Protein AF-A0A353WJ53-F1 (afdb_monomer_lite)

Radius of gyration: 14.91 Å; chains: 1; bounding box: 35×19×39 Å

Foldseek 3Di:
DQPVDPVSVVVLVVQLQVVLCVVQVHDDLCVQQVVDDPPDPVSVVSVVVSVVSSVVSNVVSCVVPDPDDPD

Structure (mmCIF, N/CA/C/O backbone):
data_AF-A0A353WJ53-F1
#
_entry.id   AF-A0A353WJ53-F1
#
loop_
_atom_site.group_PDB
_atom_site.id
_atom_site.type_symbol
_atom_site.label_atom_id
_atom_site.label_alt_id
_atom_site.label_comp_id
_atom_site.label_asym_id
_atom_site.label_entity_id
_atom_site.label_seq_id
_atom_site.pdbx_PDB_ins_code
_atom_si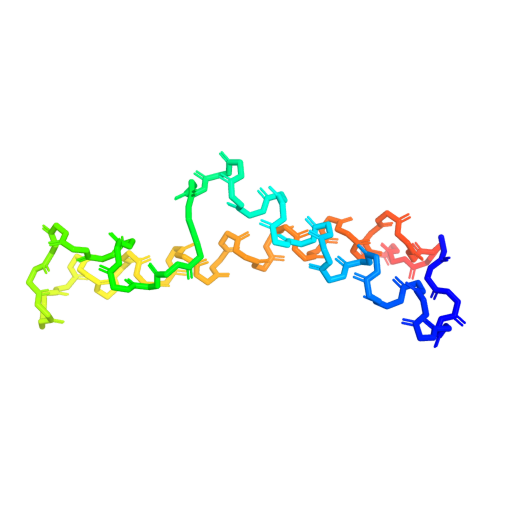te.Cartn_x
_atom_site.Cartn_y
_atom_site.Cartn_z
_atom_site.occupancy
_atom_site.B_iso_or_equiv
_atom_site.auth_seq_id
_atom_site.auth_comp_id
_atom_site.auth_asym_id
_atom_site.auth_atom_id
_atom_site.pdbx_PDB_model_num
ATOM 1 N N . ASP A 1 1 ? 13.793 3.663 -17.214 1.00 61.59 1 ASP A N 1
ATOM 2 C CA . ASP A 1 1 ? 13.355 2.587 -18.123 1.00 61.59 1 ASP A CA 1
ATOM 3 C C . ASP A 1 1 ? 13.705 1.231 -17.541 1.00 61.59 1 ASP A C 1
ATOM 5 O O . ASP A 1 1 ? 14.875 0.875 -17.430 1.00 61.59 1 ASP A O 1
ATOM 9 N N . ILE A 1 2 ? 12.678 0.498 -17.108 1.00 68.25 2 ILE A N 1
ATOM 10 C CA . ILE A 1 2 ? 12.800 -0.900 -16.687 1.00 68.25 2 ILE A CA 1
ATOM 11 C C . ILE A 1 2 ? 12.801 -1.730 -17.971 1.00 68.25 2 ILE A C 1
ATOM 13 O O . ILE A 1 2 ? 11.749 -2.053 -18.510 1.00 68.25 2 ILE A O 1
ATOM 17 N N . ASN A 1 3 ? 13.982 -2.075 -18.478 1.00 68.44 3 ASN A N 1
ATOM 18 C CA . ASN A 1 3 ? 14.137 -2.755 -19.773 1.00 68.44 3 ASN A CA 1
ATOM 19 C C . ASN A 1 3 ? 13.857 -4.271 -19.703 1.00 68.44 3 ASN A C 1
ATOM 21 O O . ASN A 1 3 ? 14.446 -5.057 -20.439 1.00 68.44 3 ASN A O 1
ATOM 25 N N . GLY A 1 4 ? 13.014 -4.707 -18.762 1.00 72.31 4 GLY A N 1
ATOM 26 C CA . GLY A 1 4 ? 12.655 -6.115 -18.564 1.00 72.31 4 GLY A CA 1
ATOM 27 C C . GLY A 1 4 ? 13.777 -7.014 -18.027 1.00 72.31 4 GLY A C 1
ATOM 28 O O . GLY A 1 4 ? 13.553 -8.209 -17.842 1.00 72.31 4 GLY A O 1
ATOM 29 N N . SER A 1 5 ? 14.972 -6.482 -17.737 1.00 85.31 5 SER A N 1
ATOM 30 C CA . SER A 1 5 ? 16.045 -7.292 -17.158 1.00 85.31 5 SER A CA 1
ATOM 31 C C . SER A 1 5 ? 15.671 -7.753 -15.736 1.00 85.31 5 SER A C 1
ATOM 33 O O . SER A 1 5 ? 15.057 -6.992 -14.978 1.00 85.31 5 SER A O 1
ATOM 35 N N . PRO A 1 6 ? 16.073 -8.965 -15.299 1.00 86.88 6 PRO A N 1
ATOM 36 C CA . PRO A 1 6 ? 15.759 -9.450 -13.952 1.00 86.88 6 PRO A CA 1
ATOM 37 C C . PRO A 1 6 ? 16.250 -8.524 -12.830 1.00 86.88 6 PRO A C 1
ATOM 39 O O . PRO A 1 6 ? 15.666 -8.486 -11.746 1.00 86.88 6 PRO A O 1
ATOM 42 N N . LYS A 1 7 ? 17.337 -7.782 -13.075 1.00 89.56 7 LYS A N 1
ATOM 43 C CA . LYS A 1 7 ? 17.895 -6.814 -12.128 1.00 89.56 7 LYS A CA 1
ATOM 44 C C . LYS A 1 7 ? 17.000 -5.580 -12.006 1.00 89.56 7 LYS A C 1
ATOM 46 O O . LYS A 1 7 ? 16.720 -5.157 -10.886 1.00 89.56 7 LYS A O 1
ATOM 51 N N . ASP A 1 8 ? 16.518 -5.052 -13.126 1.00 87.62 8 ASP A N 1
ATOM 52 C CA . ASP A 1 8 ? 15.687 -3.845 -13.147 1.00 87.62 8 ASP A CA 1
ATOM 53 C C . ASP A 1 8 ? 14.304 -4.113 -12.546 1.00 87.62 8 ASP A C 1
ATOM 55 O O . ASP A 1 8 ? 13.811 -3.314 -11.752 1.00 87.62 8 ASP A O 1
ATOM 59 N N . VAL A 1 9 ? 13.721 -5.287 -12.819 1.00 87.56 9 VAL A N 1
ATOM 60 C CA . VAL A 1 9 ? 12.450 -5.715 -12.206 1.00 87.56 9 VAL A CA 1
ATOM 61 C C . VAL A 1 9 ? 12.582 -5.827 -10.684 1.00 87.56 9 VAL A C 1
ATOM 63 O O . VAL A 1 9 ? 11.716 -5.355 -9.947 1.00 87.56 9 VAL A O 1
ATOM 66 N N . LYS A 1 10 ? 13.690 -6.393 -10.182 1.00 91.62 10 LYS A N 1
ATOM 67 C CA . LYS A 1 10 ? 13.960 -6.454 -8.735 1.00 91.62 10 LYS A CA 1
ATOM 68 C C . LYS A 1 10 ? 14.109 -5.064 -8.118 1.00 91.62 10 LYS A C 1
ATOM 70 O O . LYS A 1 10 ? 13.629 -4.841 -7.007 1.00 91.62 10 LYS A O 1
ATOM 75 N N . LEU A 1 11 ? 14.759 -4.136 -8.819 1.00 91.75 11 LEU A N 1
ATOM 76 C CA . LEU A 1 11 ? 14.931 -2.766 -8.340 1.00 91.75 11 LEU A CA 1
ATOM 77 C C . LEU A 1 11 ? 13.592 -2.015 -8.286 1.00 91.75 11 LEU A C 1
ATOM 79 O O . LEU A 1 11 ? 13.309 -1.352 -7.290 1.00 91.75 11 LEU A O 1
ATOM 83 N N . ALA A 1 12 ? 12.738 -2.188 -9.296 1.00 91.62 12 ALA A N 1
ATOM 84 C CA . ALA A 1 12 ? 11.389 -1.628 -9.320 1.00 91.62 12 ALA A CA 1
ATOM 85 C C . ALA A 1 12 ? 10.505 -2.195 -8.198 1.00 91.62 12 ALA A C 1
ATOM 87 O O . ALA A 1 12 ? 9.852 -1.439 -7.480 1.00 91.62 12 ALA A O 1
ATOM 88 N N . ALA A 1 13 ? 10.549 -3.513 -7.973 1.00 93.69 13 ALA A N 1
ATOM 89 C CA . ALA A 1 13 ? 9.836 -4.153 -6.867 1.00 93.69 13 ALA A CA 1
ATOM 90 C C . ALA A 1 13 ? 10.313 -3.637 -5.498 1.00 93.69 13 ALA A C 1
ATOM 92 O O . ALA A 1 13 ? 9.504 -3.393 -4.601 1.00 93.69 13 ALA A O 1
ATOM 93 N N . LYS A 1 14 ? 11.625 -3.415 -5.339 1.00 96.06 14 LYS A N 1
ATOM 94 C CA . LYS A 1 14 ? 12.181 -2.784 -4.138 1.00 96.06 14 LYS A CA 1
ATOM 95 C C . LYS A 1 14 ? 11.658 -1.357 -3.961 1.00 96.06 14 LYS A C 1
ATOM 97 O O . LYS A 1 14 ? 11.239 -1.017 -2.858 1.00 96.06 14 LYS A O 1
ATOM 102 N N . LYS A 1 15 ? 11.636 -0.554 -5.031 1.00 95.56 15 LYS A N 1
ATOM 103 C CA . LYS A 1 15 ? 11.108 0.818 -4.998 1.00 95.56 15 LYS A CA 1
ATOM 104 C C . LYS A 1 15 ? 9.640 0.843 -4.569 1.00 95.56 15 LYS A C 1
ATOM 106 O O . LYS A 1 15 ? 9.304 1.606 -3.673 1.00 95.56 15 LYS A O 1
ATOM 111 N N . LEU A 1 16 ? 8.806 -0.051 -5.108 1.00 96.88 16 LEU A N 1
ATOM 112 C CA . LEU A 1 16 ? 7.400 -0.194 -4.707 1.00 96.88 16 LEU A CA 1
ATOM 113 C C . LEU A 1 16 ? 7.256 -0.439 -3.199 1.00 96.88 16 LEU A C 1
ATOM 115 O O . LEU A 1 16 ? 6.476 0.236 -2.533 1.00 96.88 16 LEU A O 1
ATOM 119 N N . ILE A 1 17 ? 8.031 -1.375 -2.643 1.00 97.75 17 ILE A N 1
ATOM 120 C CA . ILE A 1 17 ? 7.999 -1.685 -1.206 1.00 97.75 17 ILE A CA 1
ATOM 121 C C . ILE A 1 17 ? 8.454 -0.486 -0.369 1.00 97.75 17 ILE A C 1
ATOM 123 O O . ILE A 1 17 ? 7.828 -0.168 0.646 1.00 97.75 17 ILE A O 1
ATOM 127 N N . ASP A 1 18 ? 9.557 0.148 -0.761 1.00 98.00 18 ASP A N 1
ATOM 128 C CA . ASP A 1 18 ? 10.153 1.247 -0.006 1.00 98.00 18 ASP A CA 1
ATOM 129 C C . ASP A 1 18 ? 9.248 2.493 -0.038 1.00 98.00 18 ASP A C 1
ATOM 131 O O . ASP A 1 18 ? 9.044 3.126 1.000 1.00 98.00 18 ASP A O 1
ATOM 135 N N . ASP A 1 19 ? 8.626 2.799 -1.180 1.00 97.75 19 ASP A N 1
ATOM 136 C CA . ASP A 1 19 ? 7.694 3.920 -1.326 1.00 97.75 19 ASP A CA 1
ATOM 137 C C . ASP A 1 19 ? 6.356 3.651 -0.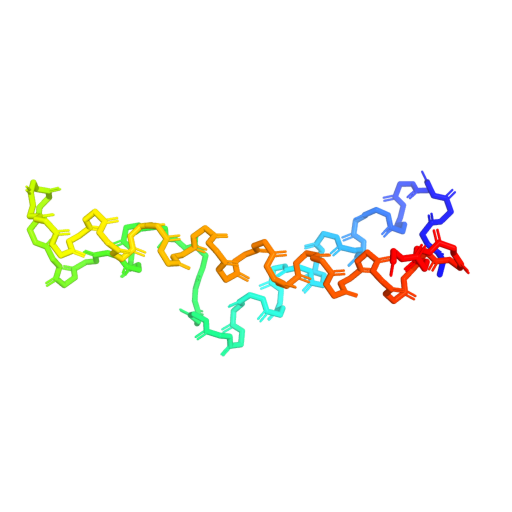619 1.00 97.75 19 ASP A C 1
ATOM 139 O O . ASP A 1 19 ? 5.886 4.502 0.139 1.00 97.75 19 ASP A O 1
ATOM 143 N N . PHE A 1 20 ? 5.798 2.440 -0.723 1.00 98.38 20 PHE A N 1
ATOM 144 C CA . PHE A 1 20 ? 4.596 2.061 0.032 1.00 98.38 20 PHE A CA 1
ATOM 145 C C . PHE A 1 20 ? 4.805 2.182 1.552 1.00 98.38 20 PHE A C 1
ATOM 147 O O . PHE A 1 20 ? 3.934 2.661 2.284 1.00 98.38 20 PHE A O 1
ATOM 154 N N . LYS A 1 21 ? 5.994 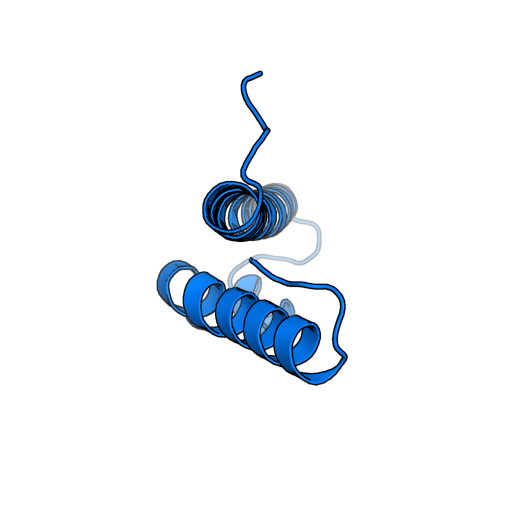1.823 2.055 1.00 98.19 21 LYS A N 1
ATOM 155 C CA . LYS A 1 21 ? 6.344 1.999 3.473 1.00 98.19 21 LYS A CA 1
ATOM 156 C C . LYS A 1 21 ? 6.446 3.466 3.895 1.00 98.19 21 LYS A C 1
ATOM 158 O O . LYS A 1 21 ? 6.219 3.750 5.069 1.00 98.19 21 LYS A O 1
ATOM 163 N N . LYS A 1 22 ? 6.733 4.420 3.006 1.00 97.81 22 LYS A N 1
ATOM 164 C CA . LYS A 1 22 ? 6.697 5.850 3.376 1.00 97.81 22 LYS A CA 1
ATOM 165 C C . LYS A 1 22 ? 5.276 6.276 3.757 1.00 97.81 22 LYS A C 1
ATOM 167 O O . LYS A 1 22 ? 5.112 6.958 4.776 1.00 97.81 22 LYS A O 1
ATOM 172 N N . VAL A 1 23 ? 4.285 5.772 3.013 1.00 95.94 23 VAL A N 1
ATOM 173 C CA . VAL A 1 23 ? 2.846 6.014 3.214 1.00 95.94 23 VAL A CA 1
ATOM 174 C C . VAL A 1 23 ? 2.302 5.237 4.420 1.00 95.94 23 VAL A C 1
ATOM 176 O O . VAL A 1 23 ? 1.707 5.823 5.321 1.00 95.94 23 VAL A O 1
ATOM 179 N N . ARG A 1 24 ? 2.544 3.919 4.489 1.00 95.31 24 ARG A N 1
ATOM 180 C CA . ARG A 1 24 ? 1.878 3.004 5.443 1.00 95.31 24 ARG A CA 1
ATOM 181 C C . ARG A 1 24 ? 2.781 2.402 6.527 1.00 95.31 24 ARG A C 1
ATOM 183 O O . ARG A 1 24 ? 2.306 1.638 7.363 1.00 95.31 24 ARG A O 1
ATOM 190 N N . LYS A 1 25 ? 4.073 2.746 6.557 1.00 96.69 25 LYS A N 1
ATOM 191 C CA . LYS A 1 25 ? 5.126 2.294 7.506 1.00 96.69 25 LYS A CA 1
ATOM 192 C C . LYS A 1 25 ? 5.509 0.812 7.449 1.00 96.69 25 LYS A C 1
ATOM 194 O O . LYS A 1 25 ? 6.656 0.474 7.723 1.00 96.69 25 LYS A O 1
ATOM 199 N N . THR A 1 26 ? 4.600 -0.080 7.068 1.00 97.44 26 THR A N 1
ATOM 200 C CA . THR A 1 26 ? 4.842 -1.525 6.950 1.00 97.44 26 THR A CA 1
ATOM 201 C C . THR A 1 26 ? 4.058 -2.121 5.784 1.00 97.44 26 THR A C 1
ATOM 203 O O . THR A 1 26 ? 3.124 -1.508 5.282 1.00 97.44 26 THR A O 1
ATOM 206 N N . THR A 1 27 ? 4.432 -3.328 5.362 1.00 97.75 27 THR A N 1
ATOM 207 C CA . THR A 1 27 ? 3.747 -4.106 4.316 1.00 97.75 27 THR A CA 1
ATOM 208 C C . THR A 1 27 ? 2.847 -5.209 4.878 1.00 97.75 27 THR A C 1
ATOM 210 O O . THR A 1 27 ? 2.093 -5.832 4.137 1.00 97.75 27 THR A O 1
ATOM 213 N N . CYS A 1 28 ? 2.904 -5.482 6.185 1.00 97.69 28 CYS A N 1
ATOM 214 C CA . CYS A 1 28 ? 2.128 -6.559 6.797 1.00 97.69 28 CYS A CA 1
ATOM 215 C C . CYS A 1 28 ? 0.659 -6.146 6.986 1.00 97.69 28 CYS A C 1
ATOM 217 O O . CYS A 1 28 ? 0.351 -5.308 7.834 1.00 97.69 28 CYS A O 1
ATOM 219 N N . CYS A 1 29 ? -0.266 -6.779 6.256 1.00 95.81 29 CYS A N 1
ATOM 220 C CA . CYS A 1 29 ? -1.700 -6.467 6.322 1.00 95.81 29 CYS A CA 1
ATOM 221 C C . CYS A 1 29 ? -2.303 -6.652 7.727 1.00 95.81 29 CYS A C 1
ATOM 223 O O . CYS A 1 29 ? -3.192 -5.894 8.121 1.00 95.81 29 CYS A O 1
ATOM 225 N N . LYS A 1 30 ? -1.785 -7.605 8.519 1.00 96.62 30 LYS A N 1
ATOM 226 C CA . LYS A 1 30 ? -2.183 -7.796 9.922 1.00 96.62 30 LYS A CA 1
ATOM 227 C C . LYS A 1 30 ? -1.851 -6.563 10.758 1.00 96.62 30 LYS A C 1
ATOM 229 O O . LYS A 1 30 ? -2.707 -6.096 11.495 1.00 96.62 30 LYS A O 1
ATOM 234 N N . ALA A 1 31 ? -0.652 -6.003 10.604 1.00 97.75 31 ALA A N 1
ATOM 235 C CA . ALA A 1 31 ? -0.255 -4.786 11.311 1.00 97.75 31 ALA A CA 1
ATOM 236 C C . ALA A 1 31 ? -1.066 -3.566 10.840 1.00 97.75 31 ALA A C 1
ATOM 238 O O . ALA A 1 31 ? -1.562 -2.801 11.660 1.00 97.75 31 ALA A O 1
ATOM 239 N N . LEU A 1 32 ? -1.276 -3.426 9.526 1.00 97.88 32 LEU A N 1
ATOM 240 C CA . LEU A 1 32 ? -2.037 -2.313 8.940 1.00 97.88 32 LEU A CA 1
ATOM 241 C C . LEU A 1 32 ? -3.530 -2.313 9.302 1.00 97.88 32 LEU A C 1
ATOM 243 O O . LEU A 1 32 ? -4.186 -1.278 9.195 1.00 97.88 32 LEU A O 1
ATOM 247 N N . SER A 1 33 ? -4.083 -3.459 9.704 1.00 97.62 33 SER A N 1
ATOM 248 C CA . SER A 1 33 ? -5.494 -3.603 10.083 1.00 97.62 33 SER A CA 1
ATOM 249 C C . SER A 1 33 ? -5.711 -3.904 11.568 1.00 97.62 33 SER A C 1
ATOM 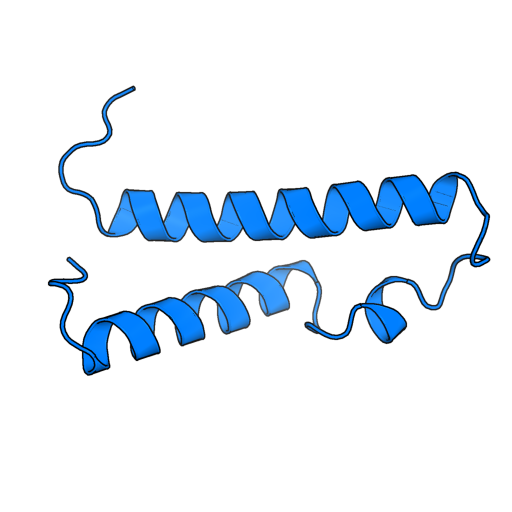251 O O . SER A 1 33 ? -6.852 -4.096 11.973 1.00 97.62 33 SER A O 1
ATOM 253 N N . ALA A 1 34 ? -4.652 -3.894 12.388 1.00 97.19 34 ALA A N 1
ATOM 254 C CA . ALA A 1 34 ? -4.684 -4.350 13.783 1.00 97.19 34 ALA A CA 1
ATOM 255 C C . ALA A 1 34 ? -5.638 -3.563 14.700 1.00 97.19 34 ALA A C 1
ATOM 257 O O . ALA A 1 34 ? -6.052 -4.082 15.72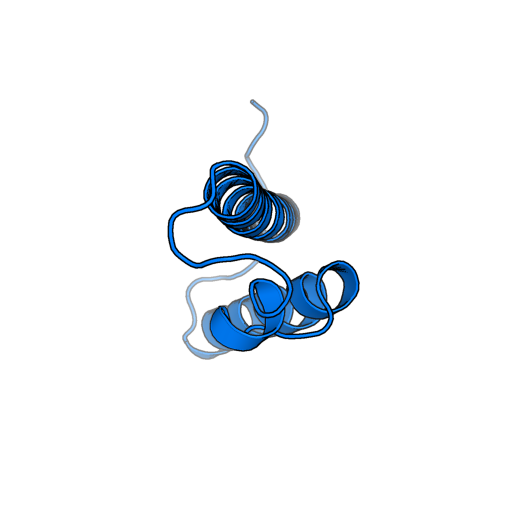9 1.00 97.19 34 ALA A O 1
ATOM 258 N N . LYS A 1 35 ? -5.977 -2.320 14.341 1.00 96.81 35 LYS A N 1
ATOM 259 C CA . LYS A 1 35 ? -6.855 -1.445 15.135 1.00 96.81 35 LYS A CA 1
ATOM 260 C C . LYS A 1 35 ? -8.353 -1.622 14.857 1.00 96.81 35 LYS A C 1
ATOM 262 O O . LYS A 1 35 ? -9.151 -0.918 15.463 1.00 96.81 35 LYS A O 1
ATOM 267 N N . TYR A 1 36 ? -8.727 -2.493 13.922 1.00 97.56 36 TYR A N 1
ATOM 268 C CA . TYR A 1 36 ? -10.119 -2.705 13.529 1.00 97.56 36 TYR A CA 1
ATOM 269 C C . TYR A 1 36 ? -10.565 -4.132 13.836 1.00 97.56 36 TYR A C 1
ATOM 271 O O . TYR A 1 36 ? -9.775 -5.069 13.708 1.00 97.56 36 TYR A O 1
ATOM 279 N N . ASP A 1 37 ? -11.845 -4.300 14.164 1.00 97.44 37 ASP A N 1
ATOM 280 C CA . ASP A 1 37 ? -12.449 -5.627 14.262 1.00 97.44 37 ASP A CA 1
ATOM 281 C C . ASP A 1 37 ? -12.537 -6.293 12.876 1.00 97.44 37 ASP A C 1
ATOM 283 O O . ASP A 1 37 ? -12.700 -5.630 11.848 1.00 97.44 37 ASP A O 1
ATOM 287 N N . PHE A 1 38 ? -12.390 -7.618 12.824 1.00 92.88 38 PHE A N 1
ATOM 288 C CA . PHE A 1 38 ? -12.180 -8.353 11.579 1.00 92.88 38 PHE A CA 1
ATOM 289 C C . PHE A 1 38 ? -13.335 -8.177 10.583 1.00 92.88 38 PHE A C 1
ATOM 291 O O . PHE A 1 38 ? -13.079 -8.025 9.385 1.00 92.88 38 PHE A O 1
ATOM 298 N N . ASN A 1 39 ? -14.570 -8.165 11.090 1.00 95.25 39 ASN A N 1
ATOM 299 C CA . ASN A 1 39 ? -15.802 -8.069 10.304 1.00 95.25 39 ASN A CA 1
ATOM 300 C C . ASN A 1 39 ? -16.365 -6.642 10.230 1.00 95.25 39 ASN A C 1
ATOM 302 O O . ASN A 1 39 ? -17.472 -6.443 9.729 1.00 95.25 39 ASN A O 1
ATOM 306 N N . SER A 1 40 ? -15.625 -5.649 10.725 1.00 98.06 40 SER A N 1
ATOM 307 C CA . SER A 1 40 ? -16.113 -4.277 10.783 1.00 98.06 40 SER A CA 1
ATOM 308 C C . SER A 1 40 ? -16.124 -3.621 9.387 1.00 98.06 40 SER A C 1
ATOM 310 O O . SER A 1 40 ? -15.198 -3.835 8.586 1.00 98.06 40 SER A O 1
ATOM 312 N N . PRO A 1 41 ? -17.135 -2.791 9.063 1.00 98.12 41 PRO A N 1
ATOM 313 C CA . PRO A 1 41 ? -17.149 -2.004 7.828 1.00 98.12 41 PRO A CA 1
ATOM 314 C C . PRO A 1 41 ? -15.916 -1.099 7.685 1.00 98.12 41 PRO A C 1
ATOM 316 O O . PRO A 1 41 ? -15.383 -0.929 6.588 1.00 98.12 41 PRO A O 1
ATOM 319 N N . GLU A 1 42 ? -15.404 -0.575 8.799 1.00 98.25 42 GLU A N 1
ATOM 320 C CA . GLU A 1 42 ? -14.211 0.275 8.845 1.00 98.25 42 GLU A CA 1
ATOM 321 C C . GLU A 1 42 ? -12.963 -0.503 8.429 1.00 98.25 42 GLU A C 1
ATOM 323 O O . GLU A 1 42 ? -12.124 0.023 7.691 1.00 98.25 42 GLU A O 1
ATOM 328 N N . ARG A 1 43 ? -12.844 -1.775 8.837 1.00 98.00 43 ARG A N 1
ATOM 329 C CA . ARG A 1 43 ? -11.747 -2.633 8.388 1.00 98.00 43 ARG A CA 1
ATOM 330 C C . ARG A 1 43 ? -11.814 -2.877 6.891 1.00 98.00 43 ARG A C 1
ATOM 332 O O . ARG A 1 43 ? -10.780 -2.810 6.227 1.00 98.00 43 ARG A O 1
ATOM 339 N N . ARG A 1 44 ? -13.013 -3.124 6.350 1.00 97.75 44 ARG A N 1
ATOM 340 C CA . ARG A 1 44 ? -13.214 -3.270 4.902 1.00 97.75 44 ARG A CA 1
ATOM 341 C C . ARG A 1 44 ? -12.760 -2.010 4.169 1.00 97.75 44 ARG A C 1
ATOM 343 O O . ARG A 1 44 ? -11.976 -2.124 3.230 1.00 97.75 44 ARG A O 1
ATOM 350 N N . GLN A 1 45 ? -13.179 -0.830 4.625 1.00 98.44 45 GLN A N 1
ATOM 351 C CA . GLN A 1 45 ? -12.755 0.434 4.022 1.00 98.44 45 GLN A CA 1
ATOM 352 C C . GLN A 1 45 ? -11.236 0.640 4.127 1.00 98.44 45 GLN A C 1
ATOM 354 O O . GLN A 1 45 ? -10.598 1.046 3.159 1.00 98.44 45 GLN A O 1
ATOM 359 N N . ASN A 1 46 ? -10.624 0.301 5.265 1.00 97.88 46 ASN A N 1
ATOM 360 C CA . ASN A 1 46 ? -9.172 0.358 5.424 1.00 97.88 46 ASN A CA 1
ATOM 361 C C . ASN A 1 46 ? -8.444 -0.570 4.438 1.00 97.88 46 ASN A C 1
ATOM 363 O O . ASN A 1 46 ? -7.452 -0.157 3.848 1.00 97.88 46 ASN A O 1
ATOM 367 N N . CYS A 1 47 ? -8.936 -1.793 4.229 1.00 97.81 47 CYS A N 1
ATOM 368 C CA . CYS A 1 47 ? -8.374 -2.720 3.244 1.00 97.81 47 CYS A CA 1
ATOM 369 C C . CYS A 1 47 ? -8.470 -2.174 1.813 1.00 97.81 47 CYS A C 1
ATOM 371 O O . CYS A 1 47 ? -7.497 -2.282 1.073 1.00 97.81 47 CYS A O 1
ATOM 373 N N . VAL A 1 48 ? -9.596 -1.550 1.442 1.00 98.19 48 VAL A N 1
ATOM 374 C CA . VAL A 1 48 ? -9.741 -0.871 0.141 1.00 98.19 48 VAL A CA 1
ATOM 375 C C . VAL A 1 48 ? -8.684 0.223 -0.001 1.00 98.19 48 VAL A C 1
ATOM 377 O O . VAL A 1 48 ? -7.939 0.222 -0.974 1.00 98.19 48 VAL A O 1
ATOM 380 N N . ASN A 1 49 ? -8.537 1.081 1.010 1.00 98.12 49 ASN A N 1
ATOM 381 C CA . ASN A 1 49 ? -7.559 2.168 0.972 1.00 98.12 49 ASN A CA 1
ATOM 382 C C . ASN A 1 49 ? -6.109 1.647 0.908 1.00 98.12 49 ASN A C 1
ATOM 384 O O . ASN A 1 49 ? -5.287 2.226 0.216 1.00 98.12 49 ASN A O 1
ATOM 388 N N . ILE A 1 50 ? -5.780 0.540 1.589 1.00 98.06 50 ILE A N 1
ATOM 389 C CA . ILE A 1 50 ? -4.448 -0.088 1.498 1.00 98.06 50 ILE A CA 1
ATOM 390 C C . ILE A 1 50 ? -4.125 -0.488 0.052 1.00 98.06 50 ILE A C 1
ATOM 392 O O . ILE A 1 50 ? -2.997 -0.287 -0.396 1.00 98.06 50 ILE A O 1
ATOM 396 N N . VAL A 1 51 ? -5.096 -1.065 -0.662 1.00 97.94 51 VAL A N 1
ATOM 397 C CA . VAL A 1 51 ? -4.919 -1.465 -2.064 1.00 97.94 51 VAL A CA 1
ATOM 398 C C . VAL A 1 51 ? -4.815 -0.238 -2.967 1.00 97.94 51 VAL A C 1
ATOM 400 O O . VAL A 1 51 ? -3.924 -0.208 -3.812 1.00 97.94 51 VAL A O 1
ATOM 403 N N . SER A 1 52 ? -5.659 0.778 -2.764 1.00 98.31 52 SER A N 1
ATOM 404 C CA . SER A 1 52 ? -5.597 2.033 -3.525 1.00 98.31 52 SER A CA 1
ATOM 405 C C . SER A 1 52 ? -4.235 2.715 -3.397 1.00 98.31 52 SER A C 1
ATOM 407 O O . SER A 1 52 ? -3.637 3.062 -4.410 1.00 98.31 52 SER A O 1
ATOM 409 N N . ASP A 1 53 ? -3.689 2.815 -2.184 1.00 98.00 53 ASP A N 1
ATOM 410 C CA . ASP A 1 53 ? -2.372 3.421 -1.966 1.00 98.00 53 ASP A CA 1
ATOM 411 C C . ASP A 1 53 ? -1.253 2.624 -2.654 1.00 98.00 53 ASP A C 1
ATOM 413 O O . ASP A 1 53 ? -0.317 3.194 -3.211 1.00 98.00 53 ASP A O 1
ATOM 417 N N . ALA A 1 54 ? -1.328 1.289 -2.625 1.00 97.88 54 ALA A N 1
ATOM 418 C CA . ALA A 1 54 ? -0.361 0.450 -3.329 1.00 97.88 54 ALA A CA 1
ATOM 419 C C . ALA A 1 54 ? -0.452 0.634 -4.853 1.00 97.88 54 ALA A C 1
ATOM 421 O O . ALA A 1 54 ? 0.581 0.653 -5.525 1.00 97.88 54 ALA A O 1
ATOM 422 N N . ALA A 1 55 ? -1.669 0.789 -5.387 1.00 98.00 55 ALA A N 1
ATOM 423 C CA . ALA A 1 55 ? -1.904 1.055 -6.801 1.00 98.00 55 ALA A CA 1
ATOM 424 C C . ALA A 1 55 ? -1.361 2.428 -7.220 1.00 98.00 55 ALA A C 1
ATOM 426 O O . ALA A 1 55 ? -0.691 2.509 -8.241 1.00 98.00 55 ALA A O 1
ATOM 427 N N . GLU A 1 56 ? -1.556 3.468 -6.408 1.00 97.69 56 GLU A N 1
ATOM 428 C CA . GLU A 1 56 ? -1.021 4.810 -6.672 1.00 97.69 56 GLU A CA 1
ATOM 429 C C . GLU A 1 56 ? 0.518 4.819 -6.695 1.00 97.69 56 GLU A C 1
ATOM 431 O O . GLU A 1 56 ? 1.138 5.372 -7.606 1.00 97.69 56 GLU A O 1
ATOM 436 N N . VAL A 1 57 ? 1.166 4.140 -5.738 1.00 97.25 57 VAL A N 1
ATOM 437 C CA . VAL A 1 57 ? 2.633 3.996 -5.740 1.00 97.25 57 VAL A CA 1
ATOM 438 C C . VAL A 1 57 ? 3.108 3.253 -6.990 1.00 97.25 57 VAL A C 1
ATOM 440 O O . VAL A 1 57 ? 4.098 3.654 -7.607 1.00 97.25 57 VAL A O 1
ATOM 443 N N . LEU A 1 58 ? 2.414 2.180 -7.377 1.00 95.44 58 LEU A N 1
ATOM 444 C CA . LEU A 1 58 ? 2.748 1.426 -8.581 1.00 95.44 58 LEU A CA 1
ATOM 445 C C . LEU A 1 58 ? 2.569 2.273 -9.844 1.00 95.44 58 LEU A C 1
ATOM 447 O O . LEU A 1 58 ? 3.451 2.271 -10.698 1.00 95.44 58 LEU A O 1
ATOM 451 N N . GLU A 1 59 ? 1.471 3.016 -9.950 1.00 94.88 59 GLU A N 1
ATOM 452 C CA . GLU A 1 59 ? 1.184 3.901 -11.077 1.00 94.88 59 GLU A CA 1
ATOM 453 C C . GLU A 1 59 ? 2.289 4.947 -11.256 1.00 94.88 59 GLU A C 1
ATOM 4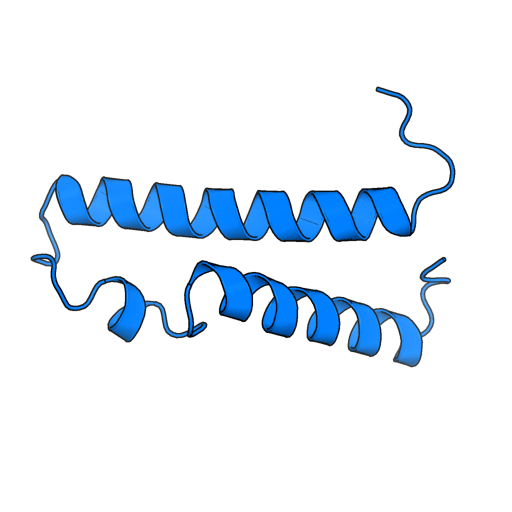55 O O . GLU A 1 59 ? 2.769 5.147 -12.371 1.00 94.88 59 GLU A O 1
ATOM 460 N N . ASN A 1 60 ? 2.769 5.545 -10.163 1.00 92.62 60 ASN A N 1
ATOM 461 C CA . ASN A 1 60 ? 3.885 6.489 -10.206 1.00 92.62 60 ASN A CA 1
ATOM 462 C C . ASN A 1 60 ? 5.171 5.836 -10.730 1.00 92.62 60 ASN A C 1
ATOM 464 O O . ASN A 1 60 ? 5.830 6.391 -11.607 1.00 92.62 60 ASN A O 1
ATOM 468 N N . ILE A 1 61 ? 5.500 4.624 -10.270 1.00 92.19 61 ILE A N 1
ATOM 469 C CA . ILE A 1 61 ? 6.669 3.879 -10.767 1.00 92.19 61 ILE A CA 1
ATOM 470 C C . ILE A 1 61 ? 6.511 3.539 -12.255 1.00 92.19 61 ILE A C 1
ATOM 472 O O . ILE A 1 61 ? 7.484 3.619 -13.007 1.00 92.19 61 ILE A O 1
ATOM 476 N N . VAL A 1 62 ? 5.306 3.175 -12.698 1.00 90.38 62 VAL A N 1
ATOM 477 C CA . VAL A 1 62 ? 5.019 2.881 -14.109 1.00 90.38 62 VAL A CA 1
ATOM 478 C C . VAL A 1 62 ? 5.169 4.138 -14.967 1.00 90.38 62 VAL A C 1
ATOM 480 O O . VAL A 1 62 ? 5.836 4.067 -15.998 1.00 90.38 62 VAL A O 1
ATOM 483 N N . LYS A 1 63 ? 4.633 5.285 -14.530 1.00 87.94 63 LYS A N 1
ATOM 484 C CA . LYS A 1 63 ? 4.765 6.584 -15.217 1.00 87.94 63 LYS A CA 1
ATOM 485 C C . LYS A 1 63 ? 6.218 7.055 -15.301 1.00 87.94 63 LYS A C 1
ATOM 487 O O . LYS A 1 63 ? 6.647 7.508 -16.352 1.00 87.94 63 LYS A O 1
ATOM 492 N N . GLU A 1 64 ? 7.000 6.886 -14.234 1.00 86.38 64 GLU A N 1
ATOM 493 C CA . GLU A 1 64 ? 8.437 7.211 -14.212 1.00 86.38 64 GLU A CA 1
ATOM 494 C C . GLU A 1 64 ? 9.261 6.371 -15.208 1.00 86.38 64 GLU A C 1
ATOM 496 O O . GLU A 1 64 ? 10.358 6.769 -15.598 1.00 86.38 64 GLU A O 1
ATOM 501 N N . ASN A 1 65 ? 8.769 5.186 -15.589 1.00 78.75 65 ASN A N 1
ATOM 502 C CA . ASN A 1 65 ? 9.522 4.207 -16.378 1.00 78.75 65 ASN A CA 1
ATOM 503 C C . ASN A 1 65 ? 8.938 3.909 -17.761 1.00 78.75 65 ASN A C 1
ATOM 505 O O . ASN A 1 65 ? 9.574 3.176 -18.520 1.00 78.75 65 ASN A O 1
ATOM 509 N N . SER A 1 66 ? 7.770 4.460 -18.086 1.00 73.12 66 SER A N 1
ATOM 510 C CA . SER A 1 66 ? 7.125 4.313 -19.388 1.00 73.12 66 SER A CA 1
ATOM 511 C C . SER A 1 66 ? 7.212 5.641 -20.128 1.00 73.12 66 SER A C 1
ATOM 513 O O . SER A 1 66 ? 6.588 6.617 -19.726 1.00 73.12 66 SER A O 1
ATOM 515 N N . LYS A 1 67 ? 7.973 5.682 -21.229 1.00 62.19 67 LYS A N 1
ATOM 516 C CA . LYS A 1 67 ? 8.080 6.870 -22.098 1.00 62.19 67 LYS A CA 1
ATOM 517 C C . LYS A 1 67 ? 6.779 7.230 -22.832 1.00 62.19 67 LYS A C 1
ATOM 519 O O . LYS A 1 67 ? 6.700 8.311 -23.399 1.00 62.19 67 LYS A O 1
ATOM 524 N N . GLU A 1 68 ? 5.760 6.375 -22.790 1.00 55.03 68 GLU A N 1
ATOM 525 C CA . GLU A 1 68 ? 4.478 6.577 -23.470 1.00 55.03 68 GLU A CA 1
ATOM 526 C C . GLU A 1 68 ? 3.318 6.056 -22.615 1.00 55.03 68 GLU A C 1
ATOM 528 O O . GLU A 1 68 ? 2.846 4.942 -22.801 1.00 55.03 68 GLU A O 1
ATOM 533 N N . LEU A 1 69 ? 2.843 6.856 -21.664 1.00 53.34 69 LEU A N 1
ATOM 534 C CA . LEU A 1 69 ? 1.463 6.757 -21.179 1.00 53.34 69 LEU A CA 1
ATOM 535 C C . LEU A 1 69 ? 0.919 8.180 -21.050 1.00 53.34 69 LEU A C 1
ATOM 537 O O . LEU A 1 69 ? 0.740 8.711 -19.957 1.00 53.34 69 LEU A O 1
ATOM 541 N N . ALA A 1 70 ? 0.725 8.818 -22.205 1.00 47.41 70 ALA A N 1
ATOM 542 C CA . ALA A 1 70 ? -0.251 9.888 -22.325 1.00 47.41 70 ALA A CA 1
ATOM 543 C C . ALA A 1 70 ? -1.620 9.204 -22.430 1.00 47.41 70 ALA A C 1
ATOM 545 O O . ALA A 1 70 ? -1.934 8.616 -23.465 1.00 47.41 70 ALA A O 1
ATOM 546 N N . PHE A 1 71 ? -2.368 9.204 -21.329 1.00 47.75 71 PHE A N 1
ATOM 547 C CA . PHE A 1 71 ? -3.808 8.960 -21.358 1.00 47.75 71 PHE A CA 1
ATOM 548 C C . PHE A 1 71 ? -4.528 10.298 -21.493 1.00 47.75 71 PHE A C 1
ATOM 550 O O . PHE A 1 71 ? -4.107 11.248 -20.792 1.00 47.75 71 PHE A O 1
#

Sequence (71 aa):
DINGSPKDVKLAAKKLIDDFKKVRKTTCCKALSAKYDFNSPERRQNCVNIVSDAAEVLENIVKENSKELAF

pLDDT: mean 90.39, std 12.99, range [47.41, 98.44]

Secondary structure (DSSP, 8-state):
---S-HHHHHHHHHHHHHHHHHHHS---HHHHTTTS-TT-HHHHHHHHHHHHHHHHHHHHHHHHH-S----